Protein AF-A0A9D8AY83-F1 (afdb_monomer_lite)

pLDDT: mean 83.96, std 11.93, range [39.44, 93.94]

Radius of gyration: 10.73 Å; chains: 1; bounding box: 31×16×30 Å

Foldseek 3Di:
DPPVLVCLVVLLVVQCVVCVVPPVSVVLSVVLVVCVVVVVSVVNVVSSVVPDPPD

Sequence (55 aa):
FAADDLRLPLRLFQLRQKHANDAEANARLDQVFDAILAGDLDLARAILDDYPNES

Secondary structure (DSSP, 8-state):
--TTTTTHHHHHHHHHHHTTT-HHHHHHHHHHHHHHHHT-HHHHHHHHHHS----

Structure (mmCIF, N/CA/C/O backbone):
data_AF-A0A9D8AY83-F1
#
_entry.id   AF-A0A9D8AY83-F1
#
loop_
_atom_site.group_PDB
_atom_site.id
_atom_site.type_symbol
_atom_site.label_atom_id
_atom_site.label_alt_id
_atom_site.label_comp_id
_atom_site.label_asym_id
_atom_site.label_entity_id
_atom_site.label_seq_id
_atom_site.pdbx_PDB_ins_code
_atom_site.Cartn_x
_atom_site.Cartn_y
_atom_site.Cartn_z
_atom_site.occupancy
_atom_site.B_iso_or_equiv
_atom_site.auth_seq_id
_atom_site.auth_comp_id
_atom_site.auth_asym_id
_atom_site.auth_atom_id
_atom_site.pdbx_PDB_model_num
ATOM 1 N N . PHE A 1 1 ? 5.570 0.290 -17.295 1.00 55.50 1 PHE A N 1
ATOM 2 C CA . PHE A 1 1 ? 5.106 1.553 -16.700 1.00 55.50 1 PHE A CA 1
ATOM 3 C C . PHE A 1 1 ? 4.092 2.208 -17.626 1.00 55.50 1 PHE A C 1
ATOM 5 O O . PHE A 1 1 ? 4.460 2.946 -18.534 1.00 55.50 1 PHE A O 1
ATOM 12 N N . ALA A 1 2 ? 2.820 1.862 -17.457 1.00 67.00 2 ALA A N 1
ATOM 13 C CA . ALA A 1 2 ? 1.698 2.570 -18.057 1.00 67.00 2 ALA A CA 1
ATOM 14 C C . ALA A 1 2 ? 1.407 3.850 -17.256 1.00 67.00 2 ALA A C 1
ATOM 16 O O . ALA A 1 2 ? 1.774 3.959 -16.087 1.00 67.00 2 ALA A O 1
ATOM 17 N N . ALA A 1 3 ? 0.708 4.817 -17.854 1.00 69.69 3 ALA A N 1
ATOM 18 C CA . ALA A 1 3 ? 0.287 6.030 -17.144 1.00 69.69 3 ALA A CA 1
ATOM 19 C C . ALA A 1 3 ? -0.546 5.721 -15.879 1.00 69.69 3 ALA A C 1
ATOM 21 O O . ALA A 1 3 ? -0.520 6.487 -14.919 1.00 69.69 3 ALA A O 1
ATOM 22 N N . ASP A 1 4 ? -1.235 4.579 -15.855 1.00 70.38 4 ASP A N 1
ATOM 23 C CA . ASP A 1 4 ? -1.984 4.086 -14.697 1.00 70.38 4 ASP A CA 1
ATOM 24 C C . ASP A 1 4 ? -1.113 3.608 -13.531 1.00 70.38 4 ASP A C 1
ATOM 26 O O . ASP A 1 4 ? -1.579 3.589 -12.393 1.00 70.38 4 ASP A O 1
ATOM 30 N N . ASP A 1 5 ? 0.158 3.278 -13.764 1.00 70.75 5 ASP A N 1
ATOM 31 C CA . ASP A 1 5 ? 1.093 2.903 -12.696 1.00 70.75 5 ASP A CA 1
ATOM 32 C C . ASP A 1 5 ? 1.499 4.122 -11.861 1.00 70.75 5 ASP A C 1
ATOM 34 O O . ASP A 1 5 ? 1.609 4.043 -10.640 1.00 70.75 5 ASP A O 1
ATOM 38 N N . LEU A 1 6 ? 1.615 5.289 -12.504 1.00 78.00 6 LEU A N 1
ATOM 39 C CA . LEU A 1 6 ? 1.895 6.561 -11.828 1.00 78.00 6 LEU A CA 1
ATOM 40 C C . LEU A 1 6 ? 0.728 7.036 -10.950 1.00 78.00 6 LEU A C 1
ATOM 42 O O . LEU A 1 6 ? 0.914 7.896 -10.090 1.00 78.00 6 LEU A O 1
ATOM 46 N N . ARG A 1 7 ? -0.477 6.489 -11.149 1.00 85.50 7 ARG A N 1
ATOM 47 C CA . ARG A 1 7 ? -1.675 6.841 -10.373 1.00 85.50 7 ARG A CA 1
ATOM 48 C C . ARG A 1 7 ? -1.846 5.996 -9.113 1.00 85.50 7 ARG A C 1
ATOM 50 O O . ARG A 1 7 ? -2.612 6.401 -8.241 1.00 85.5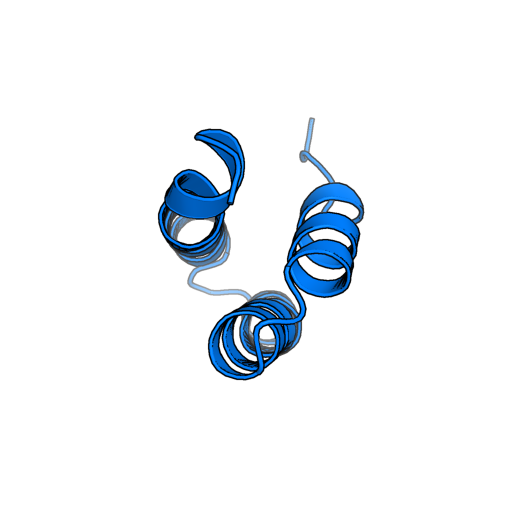0 7 ARG A O 1
ATOM 57 N N . LEU A 1 8 ? -1.144 4.866 -8.989 1.00 86.06 8 LEU A N 1
ATOM 58 C CA . LEU A 1 8 ? -1.265 3.961 -7.838 1.00 86.06 8 LEU A CA 1
ATOM 59 C C . LEU A 1 8 ? -0.995 4.665 -6.493 1.00 86.06 8 LEU A C 1
ATOM 61 O O . LEU A 1 8 ? -1.835 4.536 -5.601 1.00 86.06 8 LEU A O 1
ATOM 65 N N . PRO A 1 9 ? 0.066 5.488 -6.337 1.00 87.25 9 PRO A N 1
ATOM 66 C CA . PRO A 1 9 ? 0.310 6.196 -5.078 1.00 87.25 9 PRO A CA 1
ATOM 67 C C . PRO A 1 9 ? -0.795 7.205 -4.743 1.00 87.25 9 PRO A C 1
ATOM 69 O O . PRO A 1 9 ? -1.170 7.363 -3.583 1.00 87.25 9 PRO A O 1
ATOM 72 N N . LEU A 1 10 ? -1.355 7.869 -5.761 1.00 88.44 10 LEU A N 1
ATOM 73 C CA . LEU A 1 10 ? -2.437 8.836 -5.577 1.00 88.44 10 LEU A CA 1
ATOM 74 C C . LEU A 1 10 ? -3.743 8.146 -5.161 1.00 88.44 10 LEU A C 1
ATOM 76 O O . LEU A 1 10 ? -4.412 8.611 -4.240 1.00 88.44 10 LEU A O 1
ATOM 80 N N . ARG A 1 11 ? -4.089 7.022 -5.805 1.00 88.38 11 ARG A N 1
ATOM 81 C CA . ARG A 1 11 ? -5.267 6.208 -5.459 1.00 88.38 11 ARG A CA 1
ATOM 82 C C . ARG A 1 11 ? -5.149 5.662 -4.034 1.00 88.38 11 ARG A C 1
ATOM 84 O O . ARG A 1 11 ? -6.103 5.760 -3.266 1.00 88.38 11 ARG A O 1
ATOM 91 N N . LEU A 1 12 ? -3.965 5.175 -3.662 1.00 90.31 12 LEU A N 1
ATOM 92 C CA . LEU A 1 12 ? -3.652 4.735 -2.303 1.00 90.31 12 LEU A CA 1
ATOM 93 C C . LEU A 1 12 ? -3.851 5.860 -1.274 1.00 90.31 12 LEU A C 1
ATOM 95 O O . LEU A 1 12 ? -4.514 5.656 -0.259 1.00 90.31 12 LEU A O 1
ATOM 99 N N . PHE A 1 13 ? -3.323 7.057 -1.542 1.00 89.38 13 PHE A N 1
ATOM 100 C CA . PHE A 1 13 ? -3.476 8.204 -0.644 1.00 89.38 13 PHE A CA 1
ATOM 101 C C . PHE A 1 13 ? -4.949 8.587 -0.428 1.00 89.38 13 PHE A C 1
ATOM 103 O O . PHE A 1 13 ? -5.371 8.809 0.706 1.00 89.38 13 PHE A O 1
ATOM 110 N N . GLN A 1 14 ? -5.750 8.609 -1.497 1.00 90.31 14 GLN A N 1
ATOM 111 C CA . GLN A 1 14 ? -7.185 8.899 -1.411 1.00 90.31 14 GLN A CA 1
ATOM 112 C C . GLN A 1 14 ? -7.943 7.857 -0.577 1.00 90.31 14 GLN A C 1
ATOM 114 O O . GLN A 1 14 ? -8.817 8.218 0.210 1.00 90.31 14 GLN A O 1
ATOM 119 N N . LEU A 1 15 ? -7.600 6.574 -0.715 1.00 88.88 15 LEU A N 1
ATOM 120 C CA . LEU A 1 15 ? -8.180 5.497 0.091 1.00 88.88 15 LEU A CA 1
ATOM 121 C C . LEU A 1 15 ? -7.822 5.640 1.572 1.00 88.88 15 LEU A C 1
ATOM 123 O O . LEU A 1 15 ? -8.715 5.603 2.414 1.00 88.88 15 LEU A O 1
ATOM 127 N N . ARG A 1 16 ? -6.555 5.916 1.903 1.00 90.31 16 ARG A N 1
ATOM 128 C CA . ARG A 1 16 ? -6.155 6.177 3.298 1.00 90.31 16 ARG A CA 1
ATOM 129 C C . ARG A 1 16 ? -6.880 7.375 3.896 1.00 90.31 16 ARG A C 1
ATOM 131 O O . ARG A 1 16 ? -7.241 7.351 5.065 1.00 90.31 16 ARG A O 1
ATOM 138 N N . GLN A 1 17 ? -7.133 8.411 3.096 1.00 90.88 17 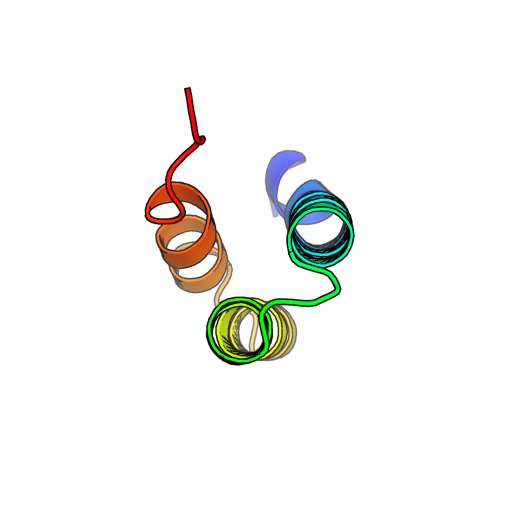GLN A N 1
ATOM 139 C CA . GLN A 1 17 ? -7.900 9.567 3.552 1.00 90.88 17 GLN A CA 1
ATOM 140 C C . GLN A 1 17 ? -9.356 9.200 3.876 1.00 90.88 17 GLN A C 1
ATOM 142 O O . GLN A 1 17 ? -9.888 9.667 4.882 1.00 90.88 17 GLN A O 1
ATOM 147 N N . LYS A 1 18 ? -9.996 8.351 3.059 1.00 88.94 18 LYS A N 1
ATOM 148 C CA . LYS A 1 18 ? -11.357 7.850 3.322 1.00 88.94 18 LYS A CA 1
ATOM 149 C C . LYS A 1 18 ? -11.417 6.959 4.564 1.00 88.94 18 LYS A C 1
ATOM 151 O O . LYS A 1 18 ? -12.354 7.069 5.345 1.00 88.94 18 LYS A O 1
ATOM 156 N N . HIS A 1 19 ? -10.393 6.139 4.771 1.00 87.81 19 HIS A N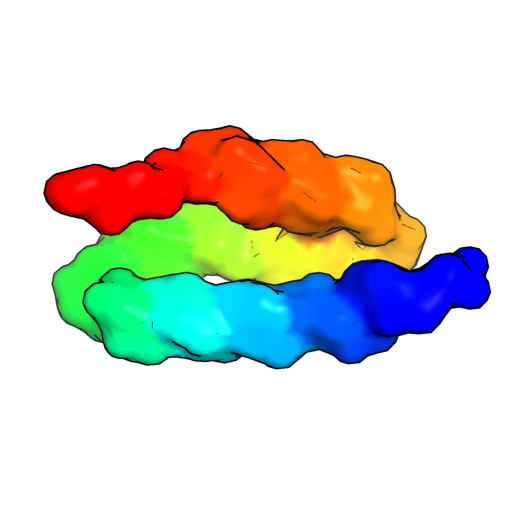 1
ATOM 157 C CA . HIS A 1 19 ? -10.297 5.186 5.876 1.00 87.81 19 HIS A CA 1
ATOM 158 C C . HIS A 1 19 ? -9.408 5.689 7.024 1.00 87.81 19 HIS A C 1
ATOM 160 O O . HIS A 1 19 ? -8.809 4.896 7.741 1.00 87.81 19 HIS A O 1
ATOM 166 N N . ALA A 1 20 ? -9.303 7.006 7.238 1.00 85.62 20 ALA A N 1
ATOM 167 C CA . ALA A 1 20 ? -8.321 7.587 8.164 1.00 85.62 20 ALA A CA 1
ATOM 168 C C . ALA A 1 20 ? -8.434 7.092 9.623 1.00 85.62 20 ALA A C 1
ATOM 170 O O . ALA A 1 20 ? -7.446 7.119 10.351 1.00 85.62 20 ALA A O 1
ATOM 171 N N . ASN A 1 21 ? -9.615 6.628 10.046 1.00 89.25 21 ASN A N 1
ATOM 172 C CA . ASN A 1 21 ? -9.858 6.089 11.392 1.00 89.25 21 ASN A CA 1
ATOM 173 C C . ASN A 1 21 ? -10.000 4.559 11.426 1.00 89.25 21 ASN A C 1
ATOM 175 O O . ASN A 1 21 ? -10.321 3.998 12.471 1.00 89.25 21 ASN A O 1
ATOM 179 N N . ASP A 1 22 ? -9.782 3.886 10.300 1.00 88.75 22 ASP A N 1
ATOM 180 C CA . ASP A 1 22 ? -9.867 2.436 10.190 1.00 88.75 22 ASP A CA 1
ATOM 181 C C . ASP A 1 22 ? -8.447 1.855 10.133 1.00 88.75 22 ASP A C 1
ATOM 183 O O . ASP A 1 22 ? -7.730 1.941 9.133 1.00 88.75 22 ASP A O 1
ATOM 187 N N . ALA A 1 23 ? -7.998 1.330 11.271 1.00 89.69 23 ALA A N 1
ATOM 188 C CA . ALA A 1 23 ? -6.651 0.790 11.411 1.00 89.69 23 ALA A CA 1
ATOM 189 C C . ALA A 1 23 ? -6.444 -0.485 10.577 1.00 89.69 23 ALA A C 1
ATOM 191 O O . ALA A 1 23 ? -5.347 -0.703 10.064 1.00 89.69 23 ALA A O 1
ATOM 192 N N . GLU A 1 24 ? -7.487 -1.302 10.412 1.00 87.94 24 GLU A N 1
ATOM 193 C CA . GLU A 1 24 ? -7.421 -2.538 9.629 1.00 87.94 24 GLU A CA 1
ATOM 194 C C . GLU A 1 24 ? -7.305 -2.214 8.138 1.00 87.94 24 GLU A C 1
ATOM 196 O O . GLU A 1 24 ? -6.444 -2.753 7.436 1.00 87.94 24 GLU A O 1
ATOM 201 N N . ALA A 1 25 ? -8.088 -1.234 7.687 1.00 87.12 25 ALA A N 1
ATOM 202 C CA . ALA A 1 25 ? -7.980 -0.680 6.351 1.00 87.12 25 ALA A CA 1
ATOM 203 C C . ALA A 1 25 ? -6.578 -0.152 6.043 1.00 87.12 25 ALA A C 1
ATOM 205 O O . ALA A 1 25 ? -5.974 -0.511 5.032 1.00 87.12 25 ALA A O 1
ATOM 206 N N . ASN A 1 26 ? -6.028 0.683 6.928 1.00 88.75 26 ASN A N 1
ATOM 207 C CA . ASN A 1 26 ? -4.705 1.262 6.715 1.00 88.75 26 ASN A CA 1
ATOM 208 C C . ASN A 1 26 ? -3.592 0.205 6.717 1.00 88.75 26 AS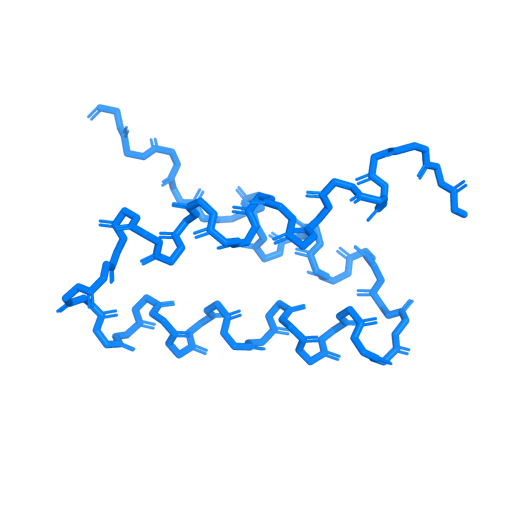N A C 1
ATOM 210 O O . ASN A 1 26 ? -2.692 0.305 5.887 1.00 88.75 26 ASN A O 1
ATOM 214 N N . ALA A 1 27 ? -3.693 -0.839 7.548 1.00 90.56 27 ALA A N 1
ATOM 215 C CA . ALA A 1 27 ? -2.746 -1.955 7.539 1.00 90.56 27 ALA A CA 1
ATOM 216 C C . ALA A 1 27 ? -2.778 -2.738 6.214 1.00 90.56 27 ALA A C 1
ATOM 218 O O . ALA A 1 27 ? -1.736 -3.111 5.676 1.00 90.56 27 ALA A O 1
ATOM 219 N N . ARG A 1 28 ? -3.964 -2.948 5.631 1.00 88.06 28 ARG A N 1
ATOM 220 C CA . ARG A 1 28 ? -4.094 -3.568 4.301 1.00 88.06 28 ARG A CA 1
ATOM 221 C C . ARG A 1 28 ? -3.567 -2.650 3.193 1.00 88.06 28 ARG A C 1
ATOM 223 O O . ARG A 1 28 ? -2.934 -3.109 2.247 1.00 88.06 28 ARG A O 1
ATOM 230 N N . LEU A 1 29 ? -3.762 -1.340 3.332 1.00 90.25 29 LEU A N 1
ATOM 231 C CA . LEU A 1 29 ? -3.219 -0.326 2.425 1.00 90.25 29 LEU A CA 1
ATOM 232 C C . LEU A 1 29 ? -1.694 -0.135 2.568 1.00 90.25 29 LEU A C 1
ATOM 234 O O . LEU A 1 29 ? -1.068 0.406 1.655 1.00 90.25 29 LEU A O 1
ATOM 238 N N . ASP A 1 30 ? -1.059 -0.563 3.661 1.00 93.19 30 ASP A N 1
ATOM 239 C CA . ASP A 1 30 ? 0.409 -0.630 3.768 1.00 93.19 30 ASP A CA 1
ATOM 240 C C . ASP A 1 30 ? 0.995 -1.675 2.810 1.00 93.19 30 ASP A C 1
ATOM 242 O O . ASP A 1 30 ? 1.990 -1.398 2.145 1.00 93.19 30 ASP A O 1
ATOM 246 N N . GLN A 1 31 ? 0.297 -2.793 2.591 1.00 92.00 31 GLN A N 1
ATOM 247 C CA . GLN A 1 31 ? 0.726 -3.829 1.640 1.00 92.00 31 GLN A CA 1
ATOM 248 C C . GLN A 1 31 ? 0.787 -3.316 0.193 1.00 92.00 31 GLN A C 1
ATOM 250 O O . GLN A 1 31 ? 1.654 -3.718 -0.581 1.00 92.00 31 GLN A O 1
ATOM 255 N N . VAL A 1 32 ? -0.104 -2.387 -0.174 1.00 91.75 32 VAL A N 1
ATOM 256 C CA . VAL A 1 32 ? -0.062 -1.703 -1.478 1.00 91.75 32 VAL A CA 1
ATOM 257 C C . VAL A 1 32 ? 1.215 -0.877 -1.608 1.00 91.75 32 VAL A C 1
ATOM 259 O O . VAL A 1 32 ? 1.835 -0.851 -2.669 1.00 91.75 32 VAL A O 1
ATOM 262 N N . PHE A 1 33 ? 1.606 -0.185 -0.537 1.00 90.44 33 PHE A N 1
ATOM 263 C CA . PHE A 1 33 ? 2.798 0.653 -0.532 1.00 90.44 33 PHE A CA 1
ATOM 264 C C . PHE A 1 33 ? 4.071 -0.190 -0.656 1.00 90.44 33 PHE A C 1
ATOM 266 O O . PHE A 1 33 ? 4.929 0.128 -1.479 1.00 90.44 33 PHE A O 1
ATOM 273 N N . ASP A 1 34 ? 4.147 -1.303 0.076 1.00 93.94 34 ASP A N 1
ATOM 274 C CA . ASP A 1 34 ? 5.252 -2.260 -0.024 1.00 93.94 34 ASP A CA 1
ATOM 275 C C . ASP A 1 34 ? 5.368 -2.856 -1.433 1.00 93.94 34 ASP A C 1
ATOM 277 O O . ASP A 1 34 ? 6.466 -2.921 -1.989 1.00 93.94 34 ASP A O 1
ATOM 281 N N . ALA A 1 35 ? 4.243 -3.218 -2.058 1.00 91.88 35 ALA A N 1
ATOM 282 C CA . ALA A 1 35 ? 4.215 -3.724 -3.430 1.00 91.88 35 ALA A CA 1
ATOM 283 C C . ALA A 1 35 ? 4.717 -2.677 -4.444 1.00 91.88 35 ALA A C 1
ATOM 285 O O . ALA A 1 35 ? 5.522 -2.996 -5.320 1.00 91.88 35 ALA A O 1
ATOM 286 N N . ILE A 1 36 ? 4.330 -1.404 -4.285 1.00 89.50 36 ILE A N 1
ATOM 287 C CA . ILE A 1 36 ? 4.840 -0.301 -5.118 1.00 89.50 36 ILE A CA 1
ATOM 288 C C . ILE A 1 36 ? 6.356 -0.133 -4.940 1.00 89.50 36 ILE A C 1
ATOM 290 O O . ILE A 1 36 ? 7.067 0.013 -5.936 1.00 89.50 36 ILE A O 1
ATOM 294 N N . LEU A 1 37 ? 6.865 -0.169 -3.702 1.00 89.69 37 LEU A N 1
ATOM 295 C CA . LEU A 1 37 ? 8.302 -0.056 -3.420 1.00 89.69 37 LEU A CA 1
ATOM 296 C C . LEU A 1 37 ? 9.104 -1.235 -3.984 1.00 89.69 37 LEU A C 1
ATOM 298 O O . LEU A 1 37 ? 10.213 -1.038 -4.480 1.00 89.69 37 LEU A O 1
ATOM 302 N N . ALA A 1 38 ? 8.538 -2.441 -3.944 1.00 92.25 38 ALA A N 1
ATOM 303 C CA . ALA A 1 38 ? 9.122 -3.643 -4.533 1.00 92.25 38 ALA A CA 1
ATOM 304 C C . ALA A 1 38 ? 9.052 -3.664 -6.074 1.00 92.25 38 ALA A C 1
ATOM 306 O O . ALA A 1 38 ? 9.684 -4.512 -6.705 1.00 92.25 38 ALA A O 1
ATOM 307 N N . GLY A 1 39 ? 8.304 -2.741 -6.689 1.00 90.19 39 GLY A N 1
ATOM 308 C CA . GLY A 1 39 ? 8.057 -2.705 -8.131 1.00 90.19 39 GLY A CA 1
ATOM 309 C C . GLY A 1 39 ? 7.001 -3.708 -8.611 1.00 90.19 39 GLY A C 1
ATOM 310 O O . GLY A 1 39 ? 6.820 -3.853 -9.820 1.00 90.19 39 GLY A O 1
ATOM 311 N N . ASP A 1 40 ? 6.291 -4.369 -7.694 1.00 92.19 40 ASP A N 1
ATOM 312 C CA . ASP A 1 40 ? 5.196 -5.296 -7.987 1.00 92.19 40 ASP A CA 1
ATOM 313 C C . ASP A 1 40 ? 3.872 -4.531 -8.141 1.00 92.19 40 ASP A C 1
ATOM 315 O O . ASP A 1 40 ? 3.015 -4.449 -7.255 1.00 92.19 40 ASP A O 1
ATOM 319 N N . LEU A 1 41 ? 3.743 -3.881 -9.294 1.00 89.44 41 LEU A N 1
ATOM 320 C CA . LEU A 1 41 ? 2.609 -3.010 -9.595 1.00 89.44 41 LEU A CA 1
ATOM 321 C C . LEU A 1 41 ? 1.319 -3.791 -9.878 1.00 89.44 41 LEU A C 1
ATOM 323 O O . LEU A 1 41 ? 0.230 -3.253 -9.669 1.00 89.44 41 LEU A O 1
ATOM 327 N N . ASP A 1 42 ? 1.429 -5.044 -10.323 1.00 90.19 42 ASP A N 1
ATOM 328 C CA . ASP A 1 42 ? 0.288 -5.938 -10.521 1.00 90.19 42 ASP A CA 1
ATOM 329 C C . ASP A 1 42 ? -0.342 -6.318 -9.178 1.00 90.19 42 ASP A C 1
ATOM 331 O O . ASP A 1 42 ? -1.560 -6.196 -9.017 1.00 90.19 42 ASP A O 1
ATOM 335 N N . LEU A 1 43 ? 0.476 -6.665 -8.178 1.00 89.25 43 LEU A N 1
ATOM 336 C CA . LEU A 1 43 ? -0.004 -6.912 -6.820 1.00 89.25 43 LEU A CA 1
ATOM 337 C C . LEU A 1 43 ? -0.626 -5.656 -6.198 1.00 89.25 43 LEU A C 1
ATOM 339 O O . LEU A 1 43 ? -1.728 -5.718 -5.649 1.00 89.25 43 LEU A O 1
ATOM 343 N N . ALA A 1 44 ? 0.035 -4.500 -6.328 1.00 90.56 44 ALA A N 1
ATOM 344 C CA . ALA A 1 44 ? -0.497 -3.232 -5.826 1.00 90.56 44 ALA A CA 1
ATOM 345 C C . ALA A 1 44 ? -1.880 -2.916 -6.422 1.00 90.56 44 ALA A C 1
ATOM 347 O O . ALA A 1 44 ? -2.778 -2.448 -5.718 1.00 90.56 44 ALA A O 1
ATOM 348 N N . ARG A 1 45 ? -2.069 -3.193 -7.718 1.00 89.00 45 ARG A N 1
ATOM 349 C CA . ARG A 1 45 ? -3.341 -2.983 -8.412 1.00 89.00 45 ARG A CA 1
ATOM 350 C C . ARG A 1 45 ? -4.407 -3.972 -7.956 1.00 89.00 45 ARG A C 1
ATOM 352 O O . ARG A 1 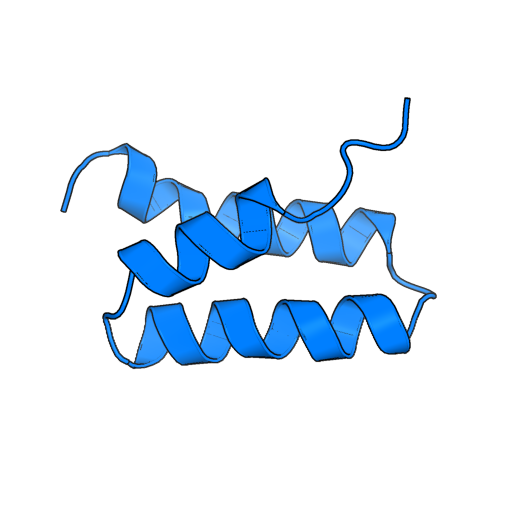45 ? -5.519 -3.540 -7.680 1.00 89.00 45 ARG A O 1
ATOM 359 N N . ALA A 1 46 ? -4.062 -5.249 -7.802 1.00 89.56 46 ALA A N 1
ATOM 360 C CA . ALA A 1 46 ? -4.986 -6.266 -7.308 1.00 89.56 46 ALA A CA 1
ATOM 361 C C . ALA A 1 46 ? -5.542 -5.917 -5.917 1.00 89.56 46 ALA A C 1
ATOM 363 O O . ALA A 1 46 ? -6.749 -5.993 -5.708 1.00 89.56 46 ALA A O 1
ATOM 364 N N . ILE A 1 47 ? -4.691 -5.458 -4.993 1.00 87.00 47 ILE A N 1
ATOM 365 C CA . ILE A 1 47 ? -5.121 -5.067 -3.640 1.00 87.00 47 ILE A CA 1
ATOM 366 C C . ILE A 1 47 ? -6.036 -3.829 -3.678 1.00 87.00 47 ILE A C 1
ATOM 368 O O . ILE A 1 47 ? -7.008 -3.754 -2.929 1.00 87.00 47 ILE A O 1
ATOM 372 N N . LEU A 1 48 ? -5.746 -2.854 -4.548 1.00 86.00 48 LEU A N 1
ATOM 373 C CA . LEU A 1 48 ? -6.574 -1.650 -4.700 1.00 86.00 48 LEU A CA 1
ATOM 374 C C . LEU A 1 48 ? -7.914 -1.910 -5.404 1.00 86.00 48 LEU A C 1
ATOM 376 O O . LEU A 1 48 ? -8.859 -1.157 -5.174 1.00 86.00 48 LEU A O 1
ATOM 380 N N . ASP A 1 49 ? -7.993 -2.913 -6.279 1.00 86.50 49 ASP A N 1
ATOM 381 C CA . ASP A 1 49 ? -9.230 -3.319 -6.959 1.00 86.50 49 ASP A CA 1
ATOM 382 C C . ASP A 1 49 ? -10.113 -4.228 -6.093 1.00 86.50 49 ASP A C 1
ATOM 384 O O . ASP A 1 49 ? -11.334 -4.170 -6.201 1.00 86.50 49 ASP A O 1
ATOM 388 N N . ASP A 1 50 ? -9.512 -5.006 -5.189 1.00 83.69 50 ASP A N 1
ATOM 389 C CA . ASP A 1 50 ? -10.220 -5.785 -4.162 1.00 83.69 50 ASP A CA 1
ATOM 390 C C . ASP A 1 50 ? -10.762 -4.904 -3.021 1.00 83.69 50 ASP A C 1
ATOM 392 O O . ASP A 1 50 ? -11.609 -5.328 -2.234 1.00 83.69 50 ASP A O 1
ATOM 396 N N . TYR A 1 51 ? -10.302 -3.652 -2.935 1.00 75.62 51 TYR A N 1
ATOM 397 C CA . TYR A 1 51 ? -10.829 -2.700 -1.971 1.00 75.62 51 TYR A CA 1
ATOM 398 C C . TYR A 1 51 ? -12.252 -2.294 -2.375 1.00 75.62 51 TYR A C 1
ATOM 400 O O . TYR A 1 51 ? -12.426 -1.696 -3.444 1.00 75.62 51 TYR A O 1
ATOM 408 N N . PRO A 1 52 ? -13.281 -2.594 -1.560 1.00 63.12 52 PRO A N 1
ATOM 409 C CA . PRO A 1 52 ? -14.655 -2.319 -1.939 1.00 63.12 52 PRO A CA 1
ATOM 410 C C . PRO A 1 52 ? -14.814 -0.817 -2.181 1.00 63.12 52 PRO A C 1
ATOM 412 O O . PRO A 1 52 ? -14.572 0.006 -1.296 1.00 63.12 52 PRO A O 1
ATOM 415 N N . ASN A 1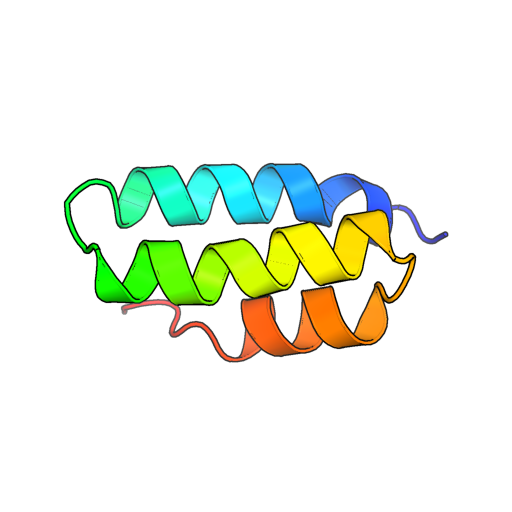 53 ? -15.221 -0.452 -3.400 1.00 54.16 53 ASN A N 1
ATOM 416 C CA . ASN A 1 53 ? -15.849 0.839 -3.642 1.00 54.16 53 ASN A CA 1
ATOM 417 C C . ASN A 1 53 ? -17.147 0.822 -2.834 1.00 54.16 53 ASN A C 1
ATOM 419 O O . ASN A 1 53 ? -18.166 0.337 -3.326 1.00 54.16 53 ASN A O 1
ATOM 423 N N . GLU A 1 54 ? -17.085 1.254 -1.574 1.00 47.44 54 GLU A N 1
ATOM 424 C CA . GLU A 1 54 ? -18.279 1.384 -0.749 1.00 47.44 54 GLU A CA 1
ATOM 425 C C . GLU A 1 54 ? -19.299 2.231 -1.522 1.00 47.44 54 GLU A C 1
ATOM 427 O O . GLU A 1 54 ? -19.005 3.356 -1.943 1.00 47.44 54 GLU A O 1
ATOM 432 N N . SER A 1 55 ? -20.429 1.585 -1.823 1.00 39.44 55 SER A N 1
ATOM 433 C CA . SER A 1 55 ? -21.582 2.125 -2.547 1.00 39.44 55 SER A CA 1
ATOM 434 C C . SER A 1 55 ? -22.456 2.956 -1.622 1.00 39.44 55 SER A C 1
ATOM 436 O O . SER A 1 55 ? -22.553 2.586 -0.432 1.00 39.44 55 SER A O 1
#